Protein AF-A0A1G2VG86-F1 (afdb_monomer_lite)

Structure (mmCIF, N/CA/C/O backbone):
data_AF-A0A1G2VG86-F1
#
_entry.id   AF-A0A1G2VG86-F1
#
loop_
_atom_site.group_PDB
_atom_site.id
_atom_site.type_symbol
_atom_site.label_atom_id
_atom_site.label_alt_id
_atom_site.label_comp_id
_atom_site.label_asym_id
_atom_site.label_entity_id
_atom_site.label_seq_id
_atom_site.pdbx_PDB_ins_code
_atom_site.Cartn_x
_atom_site.Cartn_y
_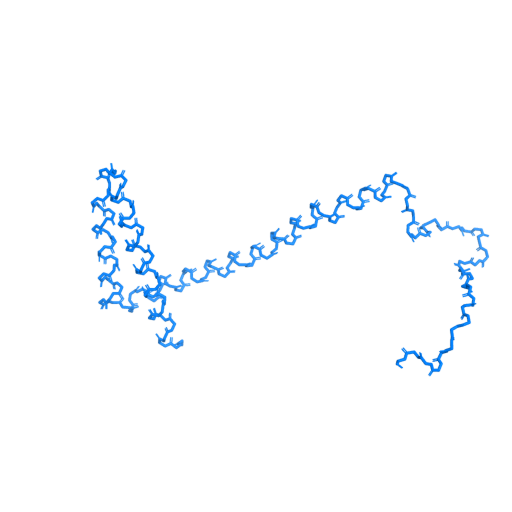atom_site.Cartn_z
_atom_site.occupancy
_atom_site.B_iso_or_equiv
_atom_site.auth_seq_id
_atom_site.auth_comp_id
_atom_site.auth_asym_id
_atom_site.auth_atom_id
_atom_site.pdbx_PDB_model_num
ATOM 1 N N . MET A 1 1 ? 12.071 -17.419 -15.162 1.00 56.28 1 MET A N 1
ATOM 2 C CA . MET A 1 1 ? 10.931 -16.504 -15.383 1.00 56.28 1 MET A CA 1
ATOM 3 C C . MET A 1 1 ? 10.315 -16.891 -16.718 1.00 56.28 1 MET A C 1
ATOM 5 O O . MET A 1 1 ? 11.100 -17.059 -17.652 1.00 56.28 1 MET A O 1
ATOM 9 N N . PRO A 1 2 ? 9.001 -17.140 -16.802 1.00 66.25 2 PRO A N 1
ATOM 10 C CA . PRO A 1 2 ? 8.352 -17.507 -18.059 1.00 66.25 2 PRO A CA 1
ATOM 11 C C . PRO A 1 2 ? 8.484 -16.354 -19.063 1.00 66.25 2 PRO A C 1
ATOM 13 O 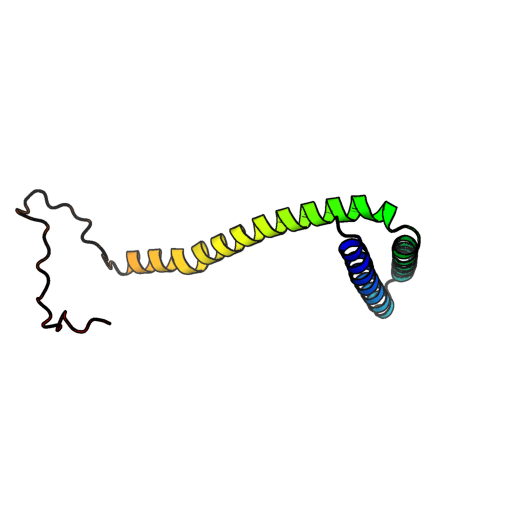O . PRO A 1 2 ? 8.403 -15.184 -18.690 1.00 66.25 2 PRO A O 1
ATOM 16 N N . LYS A 1 3 ? 8.758 -16.671 -20.333 1.00 61.81 3 LYS A N 1
ATOM 17 C CA . LYS A 1 3 ? 8.965 -15.660 -21.389 1.00 61.81 3 LYS A CA 1
ATOM 18 C C . LYS A 1 3 ? 7.692 -14.848 -21.676 1.00 61.81 3 LYS A C 1
ATOM 20 O O . LYS A 1 3 ? 7.791 -13.727 -22.168 1.00 61.81 3 LYS A O 1
ATOM 25 N N . ASP A 1 4 ? 6.540 -15.390 -21.300 1.00 68.75 4 ASP A N 1
ATOM 26 C CA . ASP A 1 4 ? 5.211 -14.865 -21.619 1.00 68.75 4 ASP A CA 1
ATOM 27 C C . ASP A 1 4 ? 4.845 -13.623 -20.787 1.00 68.75 4 ASP A C 1
ATOM 29 O O . ASP A 1 4 ? 4.161 -12.724 -21.267 1.00 68.75 4 ASP A O 1
ATOM 33 N N . GLU A 1 5 ? 5.367 -13.503 -19.562 1.00 68.56 5 GLU A N 1
ATOM 34 C CA . GLU A 1 5 ? 5.125 -12.325 -18.711 1.00 68.56 5 GLU A CA 1
ATOM 35 C C . GLU A 1 5 ? 5.781 -11.058 -19.280 1.00 68.56 5 GLU A C 1
ATOM 37 O O . GLU A 1 5 ? 5.236 -9.957 -19.190 1.00 68.56 5 GLU A O 1
ATOM 42 N N . VAL A 1 6 ? 6.960 -11.205 -19.893 1.00 65.44 6 VAL A N 1
ATOM 43 C CA . VAL A 1 6 ? 7.727 -10.072 -20.430 1.00 65.44 6 VAL A CA 1
ATOM 44 C C . VAL A 1 6 ? 7.065 -9.527 -21.694 1.00 65.44 6 VAL A C 1
ATOM 46 O O . VAL A 1 6 ? 6.997 -8.314 -21.876 1.00 65.44 6 VAL A O 1
ATOM 49 N N . THR A 1 7 ? 6.532 -10.400 -22.551 1.00 66.75 7 THR A N 1
ATOM 50 C CA . THR A 1 7 ? 5.836 -9.985 -23.777 1.00 66.75 7 THR A CA 1
ATOM 51 C C . THR A 1 7 ? 4.498 -9.318 -23.466 1.00 66.75 7 THR A C 1
ATOM 53 O O . THR A 1 7 ? 4.191 -8.277 -24.047 1.00 66.75 7 THR A O 1
ATOM 56 N N . GLN A 1 8 ? 3.734 -9.838 -22.499 1.00 69.19 8 GLN A N 1
ATOM 57 C CA . GLN A 1 8 ? 2.494 -9.207 -22.030 1.00 69.19 8 GLN A CA 1
ATOM 58 C C . GLN A 1 8 ? 2.738 -7.817 -21.425 1.00 69.19 8 GLN A C 1
ATOM 60 O O . GLN A 1 8 ? 1.993 -6.876 -21.718 1.00 69.19 8 GLN A O 1
ATOM 65 N N . PHE A 1 9 ? 3.804 -7.653 -20.635 1.00 68.50 9 PHE A N 1
ATOM 66 C CA . PHE A 1 9 ? 4.197 -6.346 -20.109 1.00 68.50 9 PHE A CA 1
ATOM 67 C C . PHE A 1 9 ? 4.537 -5.362 -21.236 1.00 68.50 9 PHE A C 1
ATOM 69 O O . PHE A 1 9 ? 3.998 -4.255 -21.259 1.00 68.50 9 PHE A O 1
ATOM 76 N N . SER A 1 10 ? 5.356 -5.778 -22.210 1.00 65.44 10 SER A N 1
ATOM 77 C CA . SER A 1 10 ? 5.722 -4.940 -23.358 1.00 65.44 10 SER A CA 1
ATOM 78 C C . SER A 1 10 ? 4.505 -4.498 -24.175 1.00 65.44 10 SER A C 1
ATOM 80 O O . SER A 1 10 ? 4.411 -3.326 -24.536 1.00 65.44 10 SER A O 1
ATOM 82 N N . HIS A 1 11 ? 3.537 -5.388 -24.420 1.00 68.88 11 HIS A N 1
ATOM 83 C CA . HIS A 1 11 ? 2.299 -5.027 -25.117 1.00 68.88 11 HIS A CA 1
ATOM 84 C C . HIS A 1 11 ? 1.452 -4.030 -24.322 1.00 68.88 11 HIS A C 1
ATOM 86 O O . HIS A 1 11 ? 1.006 -3.027 -24.878 1.00 68.88 11 HIS A O 1
ATOM 92 N N . THR A 1 12 ? 1.259 -4.265 -23.022 1.00 74.06 12 THR A N 1
ATOM 93 C CA . THR A 1 12 ? 0.410 -3.407 -22.180 1.00 74.06 12 THR A CA 1
ATOM 94 C C . THR A 1 12 ? 0.999 -2.001 -22.044 1.00 74.06 12 THR A C 1
ATOM 96 O O . THR A 1 12 ? 0.295 -1.007 -22.215 1.00 74.06 12 THR A O 1
ATOM 99 N N . VAL A 1 13 ? 2.310 -1.905 -21.797 1.00 67.62 13 VAL A N 1
ATOM 100 C CA . VAL A 1 13 ? 3.022 -0.622 -21.683 1.00 67.62 13 VAL A CA 1
ATOM 101 C C . VAL A 1 13 ? 3.096 0.093 -23.032 1.00 67.62 13 VAL A C 1
ATOM 103 O O . VAL A 1 13 ? 2.872 1.302 -23.089 1.00 67.62 13 VAL A O 1
ATOM 106 N N . GLY A 1 14 ? 3.348 -0.640 -24.121 1.00 64.44 14 GLY A N 1
ATOM 107 C CA . GLY A 1 14 ? 3.387 -0.088 -25.475 1.00 64.44 14 GLY A CA 1
ATOM 108 C C . GLY A 1 14 ? 2.048 0.512 -25.907 1.00 64.44 14 GLY A C 1
ATOM 109 O O . GLY A 1 14 ? 2.015 1.633 -26.412 1.00 64.44 14 GLY A O 1
ATOM 110 N N . ILE A 1 15 ? 0.938 -0.186 -25.648 1.00 72.94 15 ILE A N 1
ATOM 111 C CA . ILE A 1 15 ? -0.417 0.307 -25.944 1.00 72.94 15 ILE A CA 1
ATOM 112 C C . ILE A 1 15 ? -0.749 1.537 -25.088 1.00 72.94 15 ILE A C 1
ATOM 114 O O . ILE A 1 15 ? -1.253 2.528 -25.617 1.00 72.94 15 ILE A O 1
ATOM 118 N N . ALA A 1 16 ? -0.433 1.512 -23.789 1.00 66.25 16 ALA A N 1
ATOM 119 C CA . ALA A 1 16 ? -0.700 2.631 -22.884 1.00 66.25 16 ALA A CA 1
ATOM 120 C C . ALA A 1 16 ? 0.056 3.911 -23.288 1.00 66.25 16 ALA A C 1
ATOM 122 O O . ALA A 1 16 ? -0.536 4.990 -23.334 1.00 66.25 16 ALA A O 1
ATOM 123 N N . PHE A 1 17 ? 1.344 3.800 -23.630 1.00 63.03 17 PHE A N 1
ATOM 124 C CA . PHE A 1 17 ? 2.139 4.935 -24.113 1.00 63.03 17 PHE A CA 1
ATOM 125 C C . PHE A 1 17 ? 1.677 5.435 -25.484 1.00 63.03 17 PHE A C 1
ATOM 127 O O . PHE A 1 17 ? 1.659 6.644 -25.707 1.00 63.03 17 PHE A O 1
ATOM 134 N N . CYS A 1 18 ? 1.269 4.533 -26.384 1.00 63.75 18 CYS A N 1
ATOM 135 C CA . CYS A 1 18 ? 0.726 4.905 -27.688 1.00 63.75 18 CYS A CA 1
ATOM 136 C C . CYS A 1 18 ? -0.557 5.735 -27.525 1.00 63.75 18 CYS A C 1
ATOM 138 O O . CYS A 1 18 ? -0.626 6.848 -28.044 1.00 63.75 18 CYS A O 1
ATOM 140 N N . LEU A 1 19 ? -1.503 5.260 -26.702 1.00 66.94 19 LEU A N 1
ATOM 141 C CA . LEU A 1 19 ? -2.745 5.971 -26.380 1.00 66.94 19 LEU A CA 1
ATOM 142 C C . LEU A 1 19 ? -2.484 7.345 -25.755 1.00 66.94 19 LEU A C 1
ATOM 144 O O . LEU A 1 19 ? -3.044 8.339 -26.222 1.00 66.94 19 LEU A O 1
ATOM 148 N N . LEU A 1 20 ? -1.607 7.421 -24.746 1.00 59.16 20 LEU A N 1
ATOM 149 C CA . LEU A 1 20 ? -1.222 8.684 -24.105 1.00 59.16 20 LEU A CA 1
ATOM 150 C C . LEU A 1 20 ? -0.559 9.655 -25.090 1.00 59.16 20 LEU A C 1
ATOM 152 O O . LEU A 1 20 ? -0.854 10.848 -25.048 1.00 59.16 20 LEU A O 1
ATOM 156 N N . GLY A 1 21 ? 0.283 9.157 -25.998 1.00 56.81 21 GLY A N 1
ATOM 157 C CA . GLY A 1 21 ? 0.903 9.944 -27.063 1.00 56.81 21 GLY A CA 1
ATOM 158 C C . GLY A 1 21 ? -0.134 10.561 -28.001 1.00 56.81 21 GLY A C 1
ATOM 159 O O . GLY A 1 21 ? -0.140 11.777 -28.184 1.00 56.81 21 GLY A O 1
ATOM 160 N N . THR A 1 22 ? -1.069 9.760 -28.524 1.00 61.12 22 THR A N 1
ATOM 161 C CA . THR A 1 22 ? -2.178 10.262 -29.359 1.00 61.12 22 THR A CA 1
ATOM 162 C C . THR A 1 22 ? -3.064 11.270 -28.631 1.00 61.12 22 THR A C 1
ATOM 164 O O . THR A 1 22 ? -3.429 12.291 -29.206 1.00 61.12 22 THR A O 1
ATOM 167 N N . LEU A 1 23 ? -3.377 11.031 -27.355 1.00 62.16 23 LEU A N 1
ATOM 168 C CA . LEU A 1 23 ? -4.255 11.899 -26.568 1.00 62.16 23 LEU A CA 1
ATOM 169 C C . LEU A 1 23 ? -3.595 13.253 -26.254 1.00 62.16 23 LEU A C 1
ATOM 171 O O . LEU A 1 23 ? -4.272 14.279 -26.207 1.00 62.16 23 LEU A O 1
ATOM 175 N N . LEU A 1 24 ? -2.270 13.281 -26.086 1.00 53.75 24 LEU A N 1
ATOM 176 C CA . LEU A 1 24 ? -1.520 14.509 -25.822 1.00 53.75 24 LEU A CA 1
ATOM 177 C C . LEU A 1 24 ? -1.259 15.342 -27.088 1.00 53.75 24 LEU A C 1
ATOM 179 O O . LEU A 1 24 ? -1.229 16.570 -26.997 1.00 53.75 24 LEU A O 1
ATOM 183 N N . LEU A 1 25 ? -1.133 14.705 -28.260 1.00 55.50 25 LEU A N 1
ATOM 184 C CA . LEU A 1 25 ? -1.138 15.395 -29.561 1.00 55.50 25 LEU A CA 1
ATOM 185 C C . LEU A 1 25 ? -2.463 16.090 -29.829 1.00 55.50 25 LEU A C 1
ATOM 187 O O . LEU A 1 25 ? -2.479 17.211 -30.326 1.00 55.50 25 LEU A O 1
ATOM 191 N N . TRP A 1 26 ? -3.567 15.444 -29.447 1.00 56.53 26 TRP A N 1
ATOM 192 C CA . TRP A 1 26 ? -4.907 16.006 -29.597 1.00 56.53 26 TRP A CA 1
ATOM 193 C C . TRP A 1 26 ? -5.124 17.265 -28.745 1.00 56.53 26 TRP A C 1
ATOM 195 O O . TRP A 1 26 ? -6.075 18.006 -28.961 1.00 56.53 26 TRP A O 1
ATOM 205 N N . ARG A 1 27 ? -4.221 17.533 -27.792 1.00 58.78 27 ARG A N 1
ATOM 206 C CA . ARG A 1 27 ? -4.258 18.686 -26.885 1.00 58.78 27 ARG A CA 1
ATOM 207 C C . ARG A 1 27 ? -3.294 19.823 -27.278 1.00 58.78 27 ARG A C 1
ATOM 209 O O . ARG A 1 27 ? -3.103 20.727 -26.472 1.00 58.78 27 ARG A O 1
ATOM 216 N N . GLU A 1 28 ? -2.672 19.772 -28.463 1.00 54.25 28 GLU A N 1
ATOM 217 C CA . GLU A 1 28 ? -1.801 20.820 -29.043 1.00 54.25 28 GLU A CA 1
ATOM 218 C C . GLU A 1 28 ? -0.824 21.497 -28.054 1.00 54.25 28 GLU A C 1
ATOM 220 O O . GLU A 1 28 ? -0.733 22.719 -27.943 1.00 54.25 28 GLU A O 1
ATOM 225 N N . ARG A 1 29 ? -0.035 20.712 -27.312 1.00 56.50 29 ARG A N 1
ATOM 226 C CA . ARG A 1 29 ? 1.169 21.248 -26.651 1.00 56.50 29 ARG A CA 1
ATOM 227 C C . ARG A 1 29 ? 2.373 21.040 -27.560 1.00 56.50 29 ARG A C 1
ATOM 229 O O . ARG A 1 29 ? 2.592 19.920 -28.004 1.00 56.50 29 ARG A O 1
ATOM 236 N N . SER A 1 30 ? 3.198 22.070 -27.786 1.00 54.81 30 SER A N 1
ATOM 237 C CA . SER A 1 30 ? 4.377 21.987 -28.681 1.00 54.81 30 SER A CA 1
ATOM 238 C C . SER A 1 30 ? 5.435 20.949 -28.252 1.00 54.81 30 SER A C 1
ATOM 240 O O . SER A 1 30 ? 6.276 20.545 -29.048 1.00 54.81 30 SER A O 1
ATOM 242 N N . LEU A 1 31 ? 5.340 20.429 -27.022 1.00 55.25 31 LEU A N 1
ATOM 243 C CA . LEU A 1 31 ? 6.096 19.272 -26.517 1.00 55.25 31 LEU A CA 1
ATOM 244 C C . LEU A 1 31 ? 5.583 17.909 -27.037 1.00 55.25 31 LEU A C 1
ATOM 246 O O . LEU A 1 31 ? 6.212 16.880 -26.792 1.00 55.25 31 LEU A O 1
ATOM 250 N N . GLY A 1 32 ? 4.453 17.882 -27.747 1.00 56.94 32 GLY A N 1
ATOM 251 C CA . GLY A 1 32 ? 3.786 16.671 -28.226 1.00 56.94 32 GLY A CA 1
ATOM 252 C C . GLY A 1 32 ? 4.600 15.888 -29.252 1.00 56.94 32 GLY A C 1
ATOM 253 O O . GLY A 1 32 ? 4.574 14.664 -29.220 1.00 56.94 32 GLY A O 1
ATOM 254 N N . TRP A 1 33 ? 5.391 16.560 -30.096 1.00 59.12 33 TRP A N 1
ATOM 255 C CA . TRP A 1 33 ? 6.234 15.892 -31.096 1.00 59.12 33 TRP A CA 1
ATOM 256 C C . TRP A 1 33 ? 7.422 15.149 -30.464 1.00 59.12 33 TRP A C 1
ATOM 258 O O . TRP A 1 33 ? 7.710 14.015 -30.834 1.00 59.12 33 TRP A O 1
ATOM 268 N N . LEU A 1 34 ? 8.071 15.750 -29.457 1.00 60.03 34 LEU A N 1
ATOM 269 C CA . LEU A 1 34 ? 9.150 15.117 -28.683 1.00 60.03 34 LEU A CA 1
ATOM 270 C C . LEU A 1 34 ? 8.645 13.896 -27.906 1.00 60.03 34 LEU A C 1
ATOM 272 O O . LEU A 1 34 ? 9.316 12.869 -27.874 1.00 60.03 34 LEU A O 1
ATOM 276 N N . LEU A 1 35 ? 7.449 13.988 -27.319 1.00 55.81 35 LEU A N 1
ATOM 277 C CA . LEU A 1 35 ? 6.803 12.880 -26.610 1.00 55.81 35 LEU A CA 1
ATOM 278 C C . LEU A 1 35 ? 6.305 11.779 -27.553 1.00 55.81 35 LEU A C 1
ATOM 280 O O . LEU A 1 35 ? 6.398 10.606 -27.202 1.00 55.81 35 LEU A O 1
ATOM 284 N N . LEU A 1 36 ? 5.840 12.126 -28.756 1.00 60.16 36 LEU A N 1
ATOM 285 C CA . LEU A 1 36 ? 5.514 11.159 -29.805 1.00 60.16 36 LEU A CA 1
ATOM 286 C C . LEU A 1 36 ? 6.747 10.387 -30.258 1.00 60.16 36 LEU A C 1
ATOM 288 O O . LEU A 1 36 ? 6.716 9.16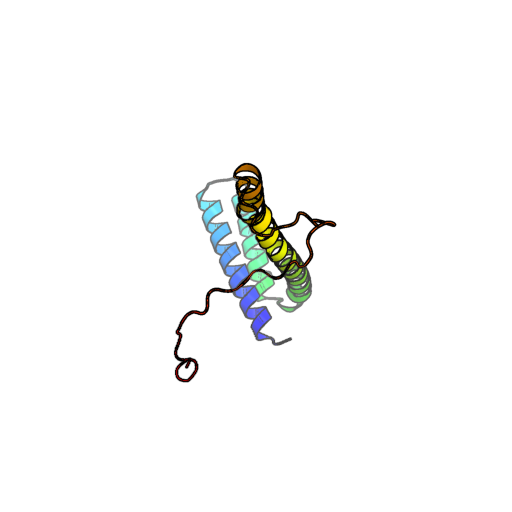5 -30.335 1.00 60.16 36 LEU A O 1
ATOM 292 N N . LEU A 1 37 ? 7.829 11.106 -30.558 1.00 62.72 37 LEU A N 1
ATOM 293 C CA . LEU A 1 37 ? 9.071 10.518 -31.039 1.00 62.72 37 LEU A CA 1
ATOM 294 C C . LEU A 1 37 ? 9.707 9.666 -29.935 1.00 62.72 37 LEU A C 1
ATOM 296 O O . LEU A 1 37 ? 10.122 8.544 -30.204 1.00 62.72 37 LEU A O 1
ATOM 300 N N . ALA A 1 38 ? 9.659 10.122 -28.679 1.00 57.66 38 ALA A N 1
ATOM 301 C CA . ALA A 1 38 ? 10.011 9.311 -27.518 1.00 57.66 38 ALA A CA 1
ATOM 302 C C . ALA A 1 38 ? 9.116 8.067 -27.391 1.00 57.66 38 ALA A C 1
ATOM 304 O O . ALA A 1 38 ? 9.642 6.986 -27.169 1.00 57.66 38 ALA A O 1
ATOM 305 N N . GLY A 1 39 ? 7.798 8.182 -27.583 1.00 58.53 39 GLY A N 1
ATOM 306 C CA . GLY A 1 39 ? 6.850 7.065 -27.519 1.00 58.53 39 GLY A CA 1
ATOM 307 C C . GLY A 1 39 ? 7.048 6.030 -28.629 1.00 58.53 39 GLY A C 1
ATOM 308 O O . GLY A 1 39 ? 7.025 4.835 -28.357 1.00 58.53 39 GLY A O 1
ATOM 309 N N . VAL A 1 40 ? 7.317 6.470 -29.859 1.00 61.47 40 VAL A N 1
ATOM 310 C CA . VAL A 1 40 ? 7.630 5.608 -31.009 1.00 61.47 40 VAL A CA 1
ATOM 311 C C . VAL A 1 40 ? 8.984 4.930 -30.814 1.00 61.47 40 VAL A C 1
ATOM 313 O O . VAL A 1 40 ? 9.086 3.725 -31.018 1.00 61.47 40 VAL A O 1
ATOM 316 N N . VAL A 1 41 ? 10.008 5.651 -30.347 1.00 60.78 41 VAL A N 1
ATOM 317 C CA . VAL A 1 41 ? 11.316 5.064 -30.006 1.00 60.78 41 VAL A CA 1
ATOM 318 C C . VAL A 1 41 ? 11.184 4.067 -28.850 1.00 60.78 41 VAL A C 1
ATOM 320 O O . VAL A 1 41 ? 11.785 2.997 -28.908 1.00 60.78 41 VAL A O 1
ATOM 323 N N . LEU A 1 42 ? 10.355 4.340 -27.837 1.00 55.44 42 LEU A N 1
ATOM 324 C CA . LEU A 1 42 ? 10.073 3.398 -26.746 1.00 55.44 42 LEU A CA 1
ATOM 325 C C . LEU A 1 42 ? 9.323 2.154 -27.245 1.00 55.44 42 LEU A C 1
ATOM 327 O O . LEU A 1 42 ? 9.619 1.038 -26.827 1.00 55.44 42 LEU A O 1
ATOM 331 N N . PHE A 1 43 ? 8.378 2.330 -28.170 1.00 58.59 43 PHE A N 1
ATOM 332 C CA . PHE A 1 43 ? 7.613 1.239 -28.771 1.00 58.59 43 PHE A CA 1
ATOM 333 C C . PHE A 1 43 ? 8.498 0.359 -29.666 1.00 58.59 43 PHE A C 1
ATOM 335 O O . PHE A 1 43 ? 8.480 -0.864 -29.543 1.00 58.59 43 PHE A O 1
ATOM 342 N N . LEU A 1 44 ? 9.341 0.968 -30.509 1.00 56.28 44 LEU A N 1
ATOM 343 C CA . LEU A 1 44 ? 10.322 0.259 -31.335 1.00 56.28 44 LEU A CA 1
ATOM 344 C C . LEU A 1 44 ? 11.401 -0.427 -30.491 1.00 56.28 44 LEU A C 1
ATOM 346 O O . LEU A 1 44 ? 11.755 -1.564 -30.782 1.00 56.28 44 LEU A O 1
ATOM 350 N N . THR A 1 45 ? 11.906 0.197 -29.426 1.00 54.78 45 THR A N 1
ATOM 351 C CA . THR A 1 45 ? 12.874 -0.454 -28.520 1.00 54.78 45 THR A CA 1
ATOM 352 C C . THR A 1 45 ? 12.240 -1.597 -27.723 1.00 54.78 45 THR A C 1
ATOM 354 O O . THR A 1 45 ? 12.887 -2.625 -27.525 1.00 54.78 45 THR A O 1
ATOM 357 N N . GLY A 1 46 ? 10.957 -1.486 -27.360 1.00 53.47 46 GLY A N 1
ATOM 358 C CA . GLY A 1 46 ? 10.170 -2.584 -26.793 1.00 53.47 46 GLY A CA 1
ATOM 359 C C . GLY A 1 46 ? 9.949 -3.755 -27.760 1.00 53.47 46 GLY A C 1
ATOM 360 O O . GLY A 1 46 ? 9.850 -4.897 -27.312 1.00 53.47 46 GLY A O 1
ATOM 361 N N . LEU A 1 47 ? 9.925 -3.486 -29.071 1.00 54.84 47 LEU A N 1
ATOM 362 C CA . LEU A 1 47 ? 9.743 -4.489 -30.124 1.00 54.84 47 LEU A CA 1
ATOM 363 C C . LEU A 1 47 ? 11.066 -5.144 -30.565 1.00 54.84 47 LEU A C 1
ATOM 365 O O . LEU A 1 47 ? 11.102 -6.350 -30.793 1.00 54.84 47 LEU A O 1
ATOM 369 N N . LEU A 1 48 ? 12.158 -4.373 -30.665 1.00 55.72 48 LEU A N 1
ATOM 370 C CA . LEU A 1 48 ? 13.457 -4.855 -31.156 1.00 55.72 48 LEU A CA 1
ATOM 371 C C . LEU A 1 48 ? 14.357 -5.452 -30.059 1.00 55.72 48 LEU A C 1
ATOM 373 O O . LEU A 1 48 ? 15.206 -6.284 -30.372 1.00 55.72 48 LEU A O 1
ATOM 377 N N . ALA A 1 49 ? 14.208 -5.056 -28.789 1.00 52.91 49 ALA A N 1
ATOM 378 C CA . ALA A 1 49 ? 15.111 -5.487 -27.716 1.00 52.91 49 ALA A CA 1
ATOM 379 C C . ALA A 1 49 ? 14.394 -5.754 -26.372 1.00 52.91 49 ALA A C 1
ATOM 381 O O . ALA A 1 49 ? 14.653 -5.069 -25.377 1.00 52.91 49 ALA A O 1
ATOM 382 N N . PRO A 1 50 ? 13.567 -6.815 -26.266 1.00 54.97 50 PRO A N 1
ATOM 383 C CA . PRO A 1 50 ? 12.945 -7.216 -24.996 1.00 54.97 50 PRO A CA 1
ATOM 384 C C . PRO A 1 50 ? 13.974 -7.558 -23.899 1.00 54.97 50 PRO A C 1
ATOM 386 O O . PRO A 1 50 ? 13.684 -7.439 -22.709 1.00 54.97 50 PRO A O 1
ATOM 389 N N . ALA A 1 51 ? 15.206 -7.923 -24.277 1.00 56.34 51 ALA A N 1
ATOM 390 C CA . ALA A 1 51 ? 16.300 -8.202 -23.345 1.00 56.34 51 ALA A CA 1
ATOM 391 C C . ALA A 1 51 ? 16.798 -6.949 -22.591 1.00 56.34 51 ALA A C 1
ATOM 393 O O . ALA A 1 51 ? 17.186 -7.051 -21.428 1.00 56.34 51 ALA A O 1
ATOM 394 N N . ALA A 1 52 ? 16.743 -5.763 -23.210 1.00 58.25 52 ALA A N 1
ATOM 395 C CA . ALA A 1 52 ? 17.147 -4.505 -22.575 1.00 58.25 52 ALA A CA 1
ATOM 396 C C . ALA A 1 52 ? 16.067 -3.948 -21.628 1.00 58.25 52 ALA A C 1
ATOM 398 O O . ALA A 1 52 ? 16.387 -3.2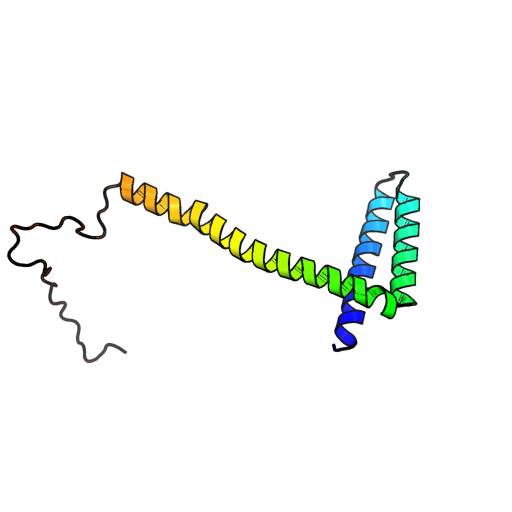77 -20.647 1.00 58.25 52 ALA A O 1
ATOM 399 N N . LEU A 1 53 ? 14.792 -4.278 -21.867 1.00 57.16 53 LEU A N 1
ATOM 400 C CA . LEU A 1 53 ? 13.677 -3.928 -20.976 1.00 57.16 53 LEU A CA 1
ATOM 401 C C . LEU A 1 53 ? 13.587 -4.837 -19.743 1.00 57.16 53 LEU A C 1
ATOM 403 O O . LEU A 1 53 ? 12.951 -4.480 -18.755 1.00 57.16 53 LEU A O 1
ATOM 407 N N . GLN A 1 54 ? 14.247 -5.994 -19.754 1.00 60.38 54 GLN A N 1
ATOM 408 C CA . GLN A 1 54 ? 14.228 -6.948 -18.648 1.00 60.38 54 GLN A CA 1
ATOM 409 C C . GLN A 1 54 ? 14.743 -6.393 -17.296 1.00 60.38 54 GLN A C 1
ATOM 411 O O . GLN A 1 54 ? 14.134 -6.709 -16.268 1.00 60.38 54 GLN A O 1
ATOM 416 N N . PRO A 1 55 ? 15.839 -5.606 -17.212 1.00 67.50 55 PRO A N 1
ATOM 417 C CA . PRO A 1 55 ? 16.228 -4.940 -15.964 1.00 67.50 55 PRO A CA 1
ATOM 418 C C . PRO A 1 55 ? 15.243 -3.840 -15.541 1.00 67.50 55 PRO A C 1
ATOM 420 O O . PRO A 1 55 ? 14.948 -3.723 -14.353 1.00 67.50 55 PRO A O 1
ATOM 423 N N . VAL A 1 56 ? 14.680 -3.088 -16.493 1.00 71.44 56 VAL A N 1
ATOM 424 C CA . VAL A 1 56 ? 13.694 -2.025 -16.222 1.00 71.44 56 VAL A CA 1
ATOM 425 C C . VAL A 1 56 ? 12.400 -2.612 -15.661 1.00 71.44 56 VAL A C 1
ATOM 427 O O . VAL A 1 56 ? 11.913 -2.141 -14.638 1.00 71.44 56 VAL A O 1
ATOM 430 N N . TYR A 1 57 ? 11.889 -3.691 -16.259 1.00 69.44 57 TYR A N 1
ATOM 431 C CA . TYR A 1 57 ? 10.735 -4.434 -15.750 1.00 69.44 57 TYR A CA 1
ATOM 432 C C . TYR A 1 57 ? 10.979 -4.949 -14.332 1.00 69.44 57 TYR A C 1
ATOM 434 O O . TYR A 1 57 ? 10.121 -4.811 -13.466 1.00 69.44 57 TYR A O 1
ATOM 442 N N . ARG A 1 58 ? 12.167 -5.500 -14.058 1.00 73.31 58 ARG A N 1
ATOM 443 C CA . ARG A 1 58 ? 12.517 -5.979 -12.714 1.00 73.31 58 ARG A CA 1
ATOM 444 C C . ARG A 1 58 ? 12.550 -4.850 -11.686 1.00 73.31 58 ARG A C 1
ATOM 446 O O . ARG A 1 58 ? 12.005 -5.027 -10.598 1.00 73.31 58 ARG A O 1
ATOM 453 N N . ALA A 1 59 ? 13.136 -3.703 -12.026 1.00 78.81 59 ALA A N 1
ATOM 454 C CA . ALA A 1 59 ? 13.132 -2.527 -11.158 1.00 78.81 59 ALA A CA 1
ATOM 455 C C . ALA A 1 59 ? 11.702 -2.015 -10.921 1.00 78.81 59 ALA A C 1
ATOM 457 O O . ALA A 1 59 ? 11.294 -1.820 -9.776 1.00 78.81 59 ALA A O 1
ATOM 458 N N . TRP A 1 60 ? 10.913 -1.888 -11.990 1.00 77.44 60 TRP A N 1
ATOM 459 C CA . TRP A 1 60 ? 9.523 -1.442 -11.933 1.00 77.44 60 TRP A CA 1
ATOM 460 C C . TRP A 1 60 ? 8.646 -2.374 -11.098 1.00 77.44 60 TRP A C 1
ATOM 462 O O . TRP A 1 60 ? 7.896 -1.919 -10.240 1.00 77.44 60 TRP A O 1
ATOM 472 N N . MET A 1 61 ? 8.787 -3.688 -11.272 1.00 82.19 61 MET A N 1
ATOM 473 C CA . MET A 1 61 ? 8.061 -4.671 -10.472 1.00 82.19 61 MET A CA 1
ATOM 474 C C . MET A 1 61 ? 8.495 -4.677 -9.007 1.00 82.19 61 MET A C 1
ATOM 476 O O . MET A 1 61 ? 7.662 -4.913 -8.134 1.00 82.19 61 MET A O 1
ATOM 480 N N . GLY A 1 62 ? 9.766 -4.390 -8.714 1.00 84.94 62 GLY A N 1
ATOM 481 C CA . GLY A 1 62 ? 10.231 -4.162 -7.346 1.00 84.94 62 GLY A CA 1
ATOM 482 C C . GLY A 1 62 ? 9.511 -2.981 -6.693 1.00 84.94 62 GLY A C 1
ATOM 483 O O . GLY A 1 62 ? 8.981 -3.116 -5.590 1.00 84.94 62 GLY A O 1
ATOM 484 N N . VAL A 1 63 ? 9.410 -1.857 -7.410 1.00 85.12 63 VAL A N 1
ATOM 485 C CA . VAL A 1 63 ? 8.653 -0.678 -6.961 1.00 85.12 63 VAL A CA 1
ATOM 486 C C . VAL A 1 63 ? 7.171 -1.006 -6.801 1.00 85.12 63 VAL A C 1
ATOM 488 O O . VAL A 1 63 ? 6.602 -0.696 -5.762 1.00 85.12 63 VAL A O 1
ATOM 491 N N . ALA A 1 64 ? 6.550 -1.683 -7.769 1.00 86.62 64 ALA A N 1
ATOM 492 C CA . ALA A 1 64 ? 5.139 -2.058 -7.706 1.00 86.62 64 ALA A CA 1
ATOM 493 C C . ALA A 1 64 ? 4.825 -2.947 -6.491 1.00 86.62 64 ALA A C 1
ATOM 495 O O . ALA A 1 64 ? 3.804 -2.749 -5.836 1.00 86.62 64 ALA A O 1
ATOM 496 N N . ARG A 1 65 ? 5.718 -3.883 -6.140 1.00 87.06 65 ARG A N 1
ATOM 497 C CA . ARG A 1 65 ? 5.580 -4.714 -4.931 1.00 87.06 65 ARG A CA 1
ATOM 498 C C . ARG A 1 65 ? 5.669 -3.890 -3.651 1.00 87.06 65 ARG A C 1
ATOM 500 O O . ARG A 1 65 ? 4.822 -4.047 -2.778 1.00 87.06 65 ARG A O 1
ATOM 507 N N . LEU A 1 66 ? 6.656 -2.997 -3.551 1.00 90.75 66 LEU A N 1
ATOM 508 C CA . LEU A 1 66 ? 6.788 -2.087 -2.408 1.00 90.75 66 LEU A CA 1
ATOM 509 C C . LEU A 1 66 ? 5.555 -1.192 -2.271 1.00 90.75 66 LEU A C 1
ATOM 511 O O . LEU A 1 66 ? 5.023 -1.026 -1.177 1.00 90.75 66 LEU A O 1
ATOM 515 N N . LEU A 1 67 ? 5.071 -0.657 -3.391 1.00 90.00 67 LEU A N 1
ATOM 516 C CA . LEU A 1 67 ? 3.873 0.166 -3.426 1.00 90.00 67 LEU A CA 1
ATOM 517 C C . LEU A 1 67 ? 2.647 -0.634 -2.976 1.00 90.00 67 LEU A C 1
ATOM 519 O O . LEU A 1 67 ? 1.866 -0.130 -2.179 1.00 90.00 67 LEU A O 1
ATOM 523 N N . GLY A 1 68 ? 2.505 -1.884 -3.423 1.00 89.19 68 GLY A N 1
ATOM 524 C CA . GLY A 1 68 ? 1.428 -2.781 -3.000 1.00 89.19 68 GLY A CA 1
ATOM 525 C C . GLY A 1 68 ? 1.423 -3.038 -1.490 1.00 89.19 68 GLY A C 1
ATOM 526 O O . GLY A 1 68 ? 0.382 -2.906 -0.848 1.00 89.19 68 GLY A O 1
ATOM 527 N N . GLU A 1 69 ? 2.590 -3.318 -0.905 1.00 90.44 69 GLU A N 1
ATOM 528 C CA . GLU A 1 69 ? 2.756 -3.479 0.548 1.00 90.44 69 GLU A CA 1
ATOM 529 C C . GLU A 1 69 ? 2.373 -2.211 1.321 1.00 90.44 69 GLU A C 1
ATOM 531 O O . GLU A 1 69 ? 1.669 -2.274 2.333 1.00 90.44 69 GLU A O 1
ATOM 536 N N . ILE A 1 70 ? 2.805 -1.045 0.834 1.00 94.31 70 ILE A N 1
ATOM 537 C CA . ILE A 1 70 ? 2.469 0.243 1.445 1.00 94.31 70 ILE A CA 1
ATOM 538 C C . ILE A 1 70 ? 0.968 0.506 1.328 1.00 94.31 70 ILE A C 1
ATOM 540 O O . ILE A 1 70 ? 0.350 0.881 2.319 1.00 94.31 70 ILE A O 1
ATOM 544 N N . MET A 1 71 ? 0.367 0.282 0.157 1.00 92.56 71 MET A N 1
ATOM 545 C CA . MET A 1 71 ? -1.061 0.509 -0.072 1.00 92.56 71 MET A CA 1
ATOM 546 C C . MET A 1 71 ? -1.926 -0.367 0.828 1.00 92.56 71 MET A C 1
ATOM 548 O O . MET A 1 71 ? -2.871 0.139 1.422 1.00 92.56 71 MET A O 1
ATOM 552 N N . SER A 1 72 ? -1.583 -1.646 0.996 1.00 92.94 72 SER A N 1
ATOM 553 C CA . SER A 1 72 ? -2.305 -2.543 1.907 1.00 92.94 72 SER A CA 1
ATOM 554 C C . SER A 1 72 ? -2.328 -1.998 3.343 1.00 92.94 72 SER A C 1
ATOM 556 O O . SER A 1 72 ? -3.388 -1.868 3.961 1.00 92.94 72 SER A O 1
ATOM 558 N N . ARG A 1 73 ? -1.167 -1.565 3.853 1.00 94.31 73 ARG A N 1
ATOM 559 C CA . ARG A 1 73 ? -1.046 -0.955 5.191 1.00 94.31 73 ARG A CA 1
ATOM 560 C C . ARG A 1 73 ? -1.764 0.387 5.279 1.00 94.31 73 ARG A C 1
ATOM 562 O O . ARG A 1 73 ? -2.377 0.683 6.300 1.00 94.31 73 ARG A O 1
ATOM 569 N N . LEU A 1 74 ? -1.699 1.189 4.221 1.00 96.19 74 LEU A N 1
ATOM 570 C CA . LEU A 1 74 ? -2.325 2.504 4.146 1.00 96.19 74 LEU A CA 1
ATOM 571 C C . LEU A 1 74 ? -3.851 2.392 4.172 1.00 96.19 74 LEU A C 1
ATOM 573 O O . LEU A 1 74 ? -4.494 3.103 4.936 1.00 96.19 74 LEU A O 1
ATOM 577 N N . ILE A 1 75 ? -4.427 1.466 3.402 1.00 95.62 75 ILE A N 1
ATOM 578 C CA . ILE A 1 75 ? -5.869 1.192 3.408 1.00 95.62 75 ILE A CA 1
ATOM 579 C C . ILE A 1 75 ? -6.308 0.765 4.809 1.00 95.62 75 ILE A C 1
ATOM 581 O O . ILE A 1 75 ? -7.269 1.320 5.339 1.00 95.62 75 ILE A O 1
ATOM 585 N N . LEU A 1 76 ? -5.582 -0.166 5.439 1.00 94.94 76 LEU A N 1
ATOM 586 C CA . LEU A 1 76 ? -5.889 -0.605 6.800 1.00 94.94 76 LEU A CA 1
ATOM 587 C C . LEU A 1 76 ? -5.800 0.549 7.808 1.00 94.94 76 LEU A C 1
ATOM 589 O O . LEU A 1 76 ? -6.684 0.694 8.651 1.00 94.94 76 LEU A O 1
ATOM 593 N N . ALA A 1 77 ? -4.770 1.392 7.705 1.00 95.81 77 ALA A N 1
ATOM 594 C CA . ALA A 1 77 ? -4.617 2.569 8.551 1.00 95.81 77 ALA A CA 1
ATOM 595 C C . ALA A 1 77 ? -5.791 3.539 8.367 1.00 95.81 77 ALA A C 1
ATOM 597 O O . ALA A 1 77 ? -6.391 3.961 9.351 1.00 95.81 77 ALA A O 1
ATOM 598 N N . ILE A 1 78 ? -6.173 3.844 7.125 1.00 96.56 78 ILE A N 1
ATOM 599 C CA . ILE A 1 78 ? -7.315 4.716 6.825 1.00 96.56 78 ILE A CA 1
ATOM 600 C C . ILE A 1 78 ? -8.595 4.138 7.425 1.00 96.56 78 ILE A C 1
ATOM 602 O O . ILE A 1 78 ? -9.298 4.844 8.139 1.00 96.56 78 ILE A O 1
ATOM 606 N N . VAL A 1 79 ? -8.885 2.855 7.201 1.00 96.31 79 VAL A N 1
ATOM 607 C CA . VAL A 1 79 ? -10.062 2.186 7.778 1.00 96.31 79 VAL A CA 1
ATOM 608 C C . VAL A 1 79 ? -10.048 2.277 9.304 1.00 96.31 79 VAL A C 1
ATOM 610 O O . VAL A 1 79 ? -11.063 2.608 9.918 1.00 96.31 79 VAL A O 1
ATOM 613 N N . TYR A 1 80 ? -8.900 2.039 9.933 1.00 95.38 80 TYR A N 1
ATOM 614 C CA . TYR A 1 80 ? -8.774 2.137 11.381 1.00 95.38 80 TYR A CA 1
ATOM 615 C C . TYR A 1 80 ? -9.032 3.563 11.885 1.00 95.38 80 TYR A C 1
ATOM 617 O O . TYR A 1 80 ? -9.828 3.750 12.800 1.00 95.38 80 TYR A O 1
ATOM 625 N N . TYR A 1 81 ? -8.422 4.578 11.276 1.00 95.31 81 TYR A N 1
ATOM 626 C CA . TYR A 1 81 ? -8.558 5.970 11.714 1.00 95.31 81 TYR A CA 1
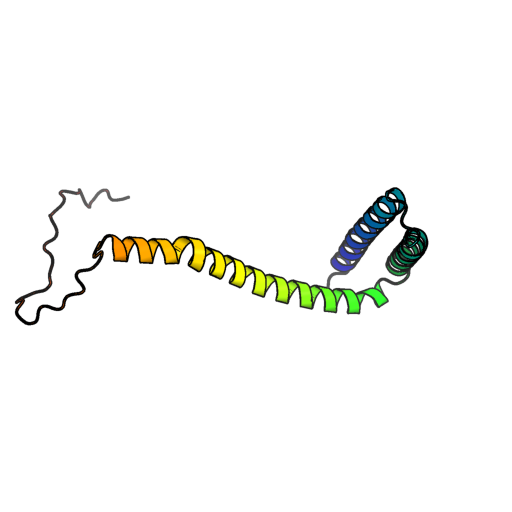ATOM 627 C C . TYR A 1 81 ? -9.915 6.596 11.367 1.00 95.31 81 TYR A C 1
ATOM 629 O O . TYR A 1 81 ? -10.406 7.427 12.124 1.00 95.31 81 TYR A O 1
ATOM 637 N N . VAL A 1 82 ? -10.537 6.204 10.254 1.00 96.12 82 VAL A N 1
ATOM 638 C CA . VAL A 1 82 ? -11.796 6.795 9.766 1.00 96.12 82 VAL A CA 1
ATOM 639 C C . VAL A 1 82 ? -13.026 6.054 10.280 1.00 96.12 82 VAL A C 1
ATOM 641 O O . VAL A 1 82 ? -14.072 6.669 10.445 1.00 96.12 82 VAL A O 1
ATOM 644 N N . ILE A 1 83 ? -12.930 4.749 10.541 1.00 94.56 83 ILE A N 1
ATOM 645 C CA . ILE A 1 83 ? -14.080 3.935 10.960 1.00 94.56 83 ILE A CA 1
ATOM 646 C C . ILE A 1 83 ? -13.903 3.482 12.408 1.00 94.56 83 ILE A C 1
ATOM 648 O O . ILE A 1 83 ? -14.706 3.830 13.270 1.00 94.56 83 ILE A O 1
ATOM 652 N N . VAL A 1 84 ? -12.839 2.736 12.708 1.00 94.12 84 VAL A N 1
ATOM 653 C CA . VAL A 1 84 ? -12.685 2.076 14.019 1.00 94.12 84 VAL A CA 1
ATOM 654 C C . VAL A 1 84 ? -12.457 3.087 15.149 1.00 94.12 84 VAL A C 1
ATOM 656 O O . VAL A 1 84 ? -13.116 3.027 16.189 1.00 94.12 84 VAL A O 1
ATOM 659 N N . MET A 1 85 ? -11.557 4.047 14.945 1.00 94.62 85 MET A N 1
ATOM 660 C CA . MET A 1 85 ? -11.216 5.078 15.922 1.00 94.62 85 MET A CA 1
ATOM 661 C C . MET A 1 85 ? -12.424 5.944 16.313 1.00 94.62 85 MET A C 1
ATOM 663 O O . MET A 1 85 ? -12.677 6.059 17.517 1.00 94.62 85 MET A O 1
ATOM 667 N N . PRO A 1 86 ? -13.204 6.533 15.383 1.00 91.75 86 PRO A N 1
ATOM 668 C CA . PRO A 1 86 ? -14.354 7.339 15.774 1.00 91.75 86 PRO A CA 1
ATOM 669 C C . PRO A 1 86 ? -15.444 6.511 16.443 1.00 91.75 86 PRO A C 1
ATOM 671 O O . PRO A 1 86 ? -16.070 7.023 17.364 1.00 91.75 86 PRO A O 1
ATOM 674 N N . ILE A 1 87 ? -15.629 5.235 16.082 1.00 90.62 87 ILE A N 1
ATOM 675 C CA . ILE A 1 87 ? -16.542 4.337 16.810 1.00 90.62 87 ILE A CA 1
ATOM 676 C C . ILE A 1 87 ? -16.106 4.199 18.275 1.00 90.62 87 ILE A C 1
ATOM 678 O O . ILE A 1 87 ? -16.934 4.323 19.178 1.00 90.62 87 ILE A O 1
ATOM 682 N N . GLY A 1 88 ? -14.811 3.998 18.531 1.00 86.94 88 GLY A N 1
ATOM 683 C CA . GLY A 1 88 ? -14.266 3.932 19.889 1.00 86.94 88 GLY A CA 1
ATOM 684 C C . GLY A 1 88 ? -14.431 5.242 20.667 1.00 86.94 88 GLY A C 1
ATOM 685 O O . GLY A 1 88 ? -14.812 5.227 21.840 1.00 86.94 88 GLY A O 1
ATOM 686 N N . ILE A 1 89 ? -14.205 6.384 20.011 1.00 87.88 89 ILE A N 1
ATOM 687 C CA . ILE A 1 89 ? -14.412 7.713 20.605 1.00 87.88 89 ILE A CA 1
ATOM 688 C C . ILE A 1 89 ? -15.893 7.936 20.926 1.00 87.88 89 ILE A C 1
ATOM 690 O O . ILE A 1 89 ? -16.214 8.327 22.048 1.00 87.88 89 ILE A O 1
ATOM 694 N N . LEU A 1 90 ? -16.802 7.633 19.994 1.00 88.94 90 LEU A N 1
ATOM 695 C CA . LEU A 1 90 ? -18.247 7.725 20.210 1.00 88.94 90 LEU A CA 1
ATOM 696 C C . LEU A 1 90 ? -18.695 6.824 21.359 1.00 88.94 90 LEU A C 1
ATOM 698 O O . LEU A 1 90 ? -19.456 7.270 22.210 1.00 88.94 90 LEU A O 1
ATOM 702 N N . ALA A 1 91 ? -18.202 5.586 21.433 1.00 85.19 91 ALA A N 1
ATOM 703 C CA . ALA A 1 91 ? -18.511 4.675 22.533 1.00 85.19 91 ALA A CA 1
ATOM 704 C C . ALA A 1 91 ? -18.044 5.224 23.892 1.00 85.19 91 ALA A C 1
ATOM 706 O O . ALA A 1 91 ? -18.768 5.113 24.887 1.00 85.19 91 ALA A O 1
ATOM 707 N N . LYS A 1 92 ? -16.865 5.862 23.928 1.00 80.94 92 LYS A N 1
ATOM 708 C CA . LYS A 1 92 ? -16.320 6.515 25.125 1.00 80.94 92 LYS A CA 1
ATOM 709 C C . LYS A 1 92 ? -17.167 7.719 25.549 1.00 80.94 92 LYS A C 1
ATOM 711 O O . LYS A 1 92 ? -17.483 7.835 26.732 1.00 80.94 92 LYS A O 1
ATOM 716 N N . ILE A 1 93 ? -17.575 8.572 24.604 1.00 83.56 93 ILE A N 1
ATOM 717 C CA . ILE A 1 93 ? -18.457 9.727 24.863 1.00 83.56 93 ILE A CA 1
ATOM 718 C C . ILE A 1 93 ? -19.842 9.258 25.321 1.00 83.56 93 ILE A C 1
ATOM 720 O O . ILE A 1 93 ? -20.375 9.767 26.304 1.00 83.56 93 ILE A O 1
ATOM 724 N N . ALA A 1 94 ? -20.392 8.226 24.681 1.00 83.38 94 ALA A N 1
ATOM 725 C CA . ALA A 1 94 ? -21.667 7.617 25.047 1.00 83.38 94 ALA A CA 1
ATOM 726 C C . ALA A 1 94 ? -21.632 6.886 26.406 1.00 83.38 94 ALA A C 1
ATOM 728 O O . ALA A 1 94 ? -22.648 6.329 26.817 1.00 83.38 94 ALA A O 1
ATOM 729 N N . ARG A 1 95 ? -20.475 6.847 27.096 1.00 69.31 95 ARG A N 1
ATOM 730 C CA . ARG A 1 95 ? -20.234 6.100 28.345 1.00 69.31 95 ARG A CA 1
ATOM 731 C C . ARG A 1 95 ? -20.745 4.653 28.294 1.00 69.31 95 ARG A C 1
ATOM 733 O O . ARG A 1 95 ? -21.049 4.066 29.334 1.00 69.31 95 ARG A O 1
ATOM 740 N N . LYS A 1 96 ? -20.802 4.041 27.104 1.00 62.19 96 LYS A N 1
ATOM 741 C CA . LYS A 1 96 ? -21.144 2.623 26.964 1.00 62.19 96 LYS A CA 1
ATOM 742 C C . LYS A 1 96 ? -19.950 1.795 27.429 1.00 62.19 96 LYS A C 1
ATOM 744 O O . LYS A 1 96 ? -19.001 1.562 26.688 1.00 62.19 96 LYS A O 1
ATOM 749 N N . LYS A 1 97 ? -19.996 1.361 28.689 1.00 62.75 97 LYS A N 1
ATOM 750 C CA . LYS A 1 97 ? -19.082 0.351 29.227 1.00 62.75 97 LYS A CA 1
ATOM 751 C C . LYS A 1 97 ? -19.509 -1.014 28.685 1.00 62.75 97 LYS A C 1
ATOM 753 O O . LYS A 1 97 ? -20.415 -1.631 29.229 1.00 62.75 97 LYS A O 1
ATOM 758 N N . PHE A 1 98 ? -18.880 -1.467 27.598 1.00 66.44 98 PHE A N 1
ATOM 759 C CA . PHE A 1 98 ? -19.087 -2.828 27.076 1.00 66.44 98 PHE A CA 1
ATOM 760 C C . PHE A 1 98 ? -18.570 -3.906 28.034 1.00 66.44 98 PHE A C 1
ATOM 762 O O . PHE A 1 98 ? -19.077 -5.021 28.039 1.00 66.44 98 PHE A O 1
ATOM 769 N N . LEU A 1 99 ? -17.581 -3.557 28.859 1.00 64.81 99 LEU A N 1
ATOM 770 C CA . LEU A 1 99 ? -17.036 -4.403 29.909 1.00 64.81 99 LEU A CA 1
ATOM 771 C C . LEU A 1 99 ? -17.098 -3.654 31.240 1.00 64.81 99 LEU A C 1
ATOM 773 O O . LEU A 1 99 ? -16.799 -2.457 31.305 1.00 64.81 99 LEU A O 1
ATOM 777 N N . SER A 1 100 ? -17.449 -4.357 32.315 1.00 64.62 100 SER A N 1
ATOM 778 C CA . SER A 1 100 ? -17.302 -3.854 33.679 1.00 64.62 100 SER A CA 1
ATOM 779 C C . SER A 1 100 ? -15.813 -3.821 34.038 1.00 64.62 100 SER A C 1
ATOM 781 O O . SER A 1 100 ? -15.281 -4.759 34.616 1.00 64.62 100 SER A O 1
ATOM 783 N N . THR A 1 101 ? -15.116 -2.753 33.649 1.00 67.75 101 THR A N 1
ATOM 784 C CA . THR A 1 101 ? -13.669 -2.593 33.897 1.00 67.75 101 THR A CA 1
ATOM 785 C C . THR A 1 101 ? -13.348 -2.108 35.317 1.00 67.75 101 THR A C 1
ATOM 787 O O . THR A 1 101 ? -12.180 -1.988 35.667 1.00 67.75 101 THR A O 1
ATOM 790 N N . ASN A 1 102 ? -14.362 -1.793 36.133 1.00 69.69 102 ASN A N 1
ATOM 791 C CA . ASN A 1 102 ? -14.148 -1.471 37.543 1.00 69.69 102 ASN A CA 1
ATOM 792 C C . ASN A 1 102 ? -13.913 -2.769 38.317 1.00 69.69 102 ASN A C 1
ATOM 794 O O . ASN A 1 102 ? -14.809 -3.605 38.405 1.00 69.69 102 ASN A O 1
ATOM 798 N N . ILE A 1 103 ? -12.706 -2.903 38.859 1.00 69.81 103 ILE A N 1
ATOM 799 C CA . ILE A 1 103 ? -12.343 -3.946 39.813 1.00 69.81 103 ILE A CA 1
ATOM 800 C C . ILE A 1 103 ? -12.866 -3.481 41.175 1.00 69.81 103 ILE A C 1
ATOM 802 O O . ILE A 1 103 ? -12.402 -2.478 41.710 1.00 69.81 103 ILE A O 1
ATOM 806 N N . ASP A 1 104 ? -13.876 -4.177 41.687 1.00 75.81 104 ASP A N 1
ATOM 807 C CA . ASP A 1 104 ? -14.440 -3.974 43.016 1.00 75.81 104 ASP A CA 1
ATOM 808 C C . ASP A 1 104 ? -13.785 -4.942 44.012 1.00 75.81 104 ASP A C 1
ATOM 810 O O . ASP A 1 104 ? -14.058 -6.144 44.037 1.00 75.81 104 ASP A O 1
ATOM 814 N N . THR A 1 105 ? -12.868 -4.428 44.825 1.00 75.81 105 THR A N 1
ATOM 815 C CA . THR A 1 105 ? -12.122 -5.217 45.814 1.00 75.81 105 THR A CA 1
ATOM 816 C C . THR A 1 105 ? -12.996 -5.729 46.961 1.00 75.81 105 THR A C 1
ATOM 818 O O . THR A 1 105 ? -12.557 -6.609 47.696 1.00 75.81 105 THR A O 1
ATOM 821 N N . ALA A 1 106 ? -14.215 -5.204 47.119 1.00 79.44 106 ALA A N 1
ATOM 822 C CA . ALA A 1 106 ? -15.177 -5.644 48.127 1.00 79.44 106 ALA A CA 1
ATOM 823 C C . ALA A 1 106 ? -16.177 -6.684 47.588 1.00 79.44 106 ALA A C 1
ATOM 825 O O . ALA A 1 106 ? -16.956 -7.244 48.362 1.00 79.44 106 ALA A O 1
ATOM 826 N N . ALA A 1 107 ? -16.169 -6.963 46.280 1.00 78.00 107 ALA A N 1
ATOM 827 C CA . ALA A 1 107 ? -17.084 -7.924 45.686 1.00 78.00 107 ALA A CA 1
ATOM 828 C C . ALA A 1 107 ? -16.676 -9.369 46.041 1.00 78.00 107 ALA A C 1
ATOM 830 O O . ALA A 1 107 ? -15.542 -9.774 45.776 1.00 78.00 107 ALA A O 1
ATOM 831 N N . PRO A 1 108 ? -17.599 -10.200 46.562 1.00 78.00 108 PRO A N 1
ATOM 832 C CA . PRO A 1 108 ? -17.308 -11.599 46.878 1.00 78.00 108 PRO A CA 1
ATOM 833 C C . PRO A 1 108 ? -17.089 -12.457 45.621 1.00 78.00 108 PRO A C 1
ATOM 835 O O . PRO A 1 108 ? -16.537 -13.554 45.701 1.00 78.00 108 PRO A O 1
ATOM 838 N N . THR A 1 109 ? -17.553 -11.998 44.452 1.00 78.62 109 THR A N 1
ATOM 839 C CA . THR A 1 109 ? -17.439 -12.726 43.187 1.00 78.62 109 THR A CA 1
ATOM 840 C C . THR A 1 109 ? -17.786 -11.830 41.990 1.00 78.62 109 THR A C 1
ATOM 842 O O . THR A 1 109 ? -18.754 -11.079 42.036 1.00 78.62 109 THR A O 1
ATOM 845 N N . TYR A 1 110 ? -17.024 -11.953 40.897 1.00 81.00 110 TYR A N 1
ATOM 846 C CA . TYR A 1 110 ? -17.247 -11.234 39.625 1.00 81.00 110 TYR A CA 1
ATOM 847 C C . TYR A 1 110 ? -18.120 -12.000 38.617 1.00 81.00 110 TYR A C 1
ATOM 849 O O . TYR A 1 110 ? -18.325 -11.552 37.488 1.00 81.00 110 TYR A O 1
ATOM 857 N N . TRP A 1 111 ? -18.609 -13.180 38.999 1.00 82.81 111 TRP A N 1
ATOM 858 C CA . TRP A 1 111 ? -19.463 -14.016 38.167 1.00 82.81 111 TRP A CA 1
ATOM 859 C C . TRP A 1 111 ? -20.781 -13.297 37.893 1.00 82.81 111 TRP A C 1
ATOM 861 O O . TRP A 1 111 ? -21.582 -13.068 38.796 1.00 82.81 111 TRP A O 1
ATOM 871 N N . GLN A 1 112 ? -21.014 -12.963 36.625 1.00 79.19 112 GLN A N 1
ATOM 872 C CA . GLN A 1 112 ? -22.317 -12.494 36.175 1.00 79.19 112 GLN A CA 1
ATOM 873 C C . GLN A 1 112 ? -23.228 -13.713 35.973 1.00 79.19 112 GLN A C 1
ATOM 875 O O . GLN A 1 112 ? -22.906 -14.568 35.137 1.00 79.19 112 GLN A O 1
ATOM 880 N N . PRO A 1 113 ? -24.342 -13.832 36.718 1.00 76.88 113 PRO A N 1
ATOM 881 C CA . PRO A 1 113 ? -25.282 -14.923 36.522 1.00 76.88 113 PRO A CA 1
ATOM 882 C C . PRO A 1 113 ? -25.855 -14.827 35.107 1.00 76.88 113 PRO A C 1
ATOM 884 O O . PRO A 1 113 ? -26.412 -13.803 34.714 1.00 76.88 113 PRO A O 1
ATOM 887 N N . ARG A 1 114 ? -25.684 -15.886 34.313 1.00 75.44 114 ARG A N 1
ATOM 888 C CA . ARG A 1 114 ? -26.339 -15.985 33.008 1.00 75.44 114 ARG A CA 1
ATOM 889 C C . ARG A 1 114 ? -27.779 -16.420 33.226 1.00 75.44 114 ARG A C 1
ATOM 891 O O . ARG A 1 114 ? -28.018 -17.422 33.897 1.00 75.44 114 ARG A O 1
ATOM 898 N N . GLU A 1 115 ? -28.720 -15.713 32.611 1.00 76.50 115 GLU A N 1
ATOM 899 C CA . GLU A 1 115 ? -30.073 -16.236 32.455 1.00 76.50 115 GLU A CA 1
ATOM 900 C C . GLU A 1 115 ? -30.011 -17.562 31.694 1.00 76.50 115 GLU A C 1
ATOM 902 O O . GLU A 1 115 ? -29.406 -17.669 30.621 1.00 76.50 115 GLU A O 1
ATOM 907 N N . LYS A 1 116 ? -30.624 -18.592 32.278 1.00 70.25 116 LYS A N 1
ATOM 908 C CA . LYS A 1 116 ? -30.823 -19.877 31.619 1.00 70.25 116 LYS A CA 1
ATOM 909 C C . LYS A 1 116 ? -31.831 -19.640 30.496 1.00 70.25 116 LYS A C 1
ATOM 911 O O . LYS A 1 116 ? -33.022 -19.500 30.743 1.00 70.25 116 LYS A O 1
ATOM 916 N N . LYS A 1 117 ? -31.348 -19.533 29.260 1.00 69.88 117 LYS A N 1
ATOM 917 C CA . LYS A 1 117 ? -32.220 -19.657 28.092 1.00 69.88 117 LYS A CA 1
ATOM 918 C C . LYS A 1 117 ? -32.548 -21.134 27.934 1.00 69.88 117 LYS A C 1
ATOM 920 O O . LYS A 1 117 ? -31.627 -21.930 27.760 1.00 69.88 117 LYS A O 1
ATOM 925 N N . ASP A 1 118 ? -33.833 -21.469 27.948 1.00 70.00 118 ASP A N 1
ATOM 926 C CA . ASP A 1 118 ? -34.352 -22.787 27.573 1.00 70.00 118 ASP A CA 1
ATOM 927 C C . ASP A 1 118 ? -34.169 -22.997 26.059 1.00 70.00 118 ASP A C 1
ATOM 929 O O . ASP A 1 118 ? -35.103 -22.971 25.263 1.00 70.00 118 ASP A O 1
ATOM 933 N N . GLY A 1 119 ? -32.914 -23.105 25.629 1.00 69.62 119 GLY A N 1
ATOM 934 C CA . GLY A 1 119 ? -32.543 -23.522 24.288 1.00 69.62 119 GLY A CA 1
ATOM 935 C C . GLY A 1 119 ? -32.340 -25.024 24.304 1.00 69.62 119 GLY A C 1
ATOM 936 O O . GLY A 1 119 ? -31.540 -25.524 25.089 1.00 69.62 119 GLY A O 1
ATOM 937 N N . ASN A 1 120 ? -33.057 -25.750 23.451 1.00 72.06 120 ASN A N 1
ATOM 938 C CA . ASN A 1 120 ? -32.857 -27.184 23.312 1.00 72.06 120 ASN A CA 1
ATOM 939 C C . ASN A 1 120 ? -31.470 -27.444 22.689 1.00 72.06 120 ASN A C 1
ATOM 941 O O . ASN A 1 120 ? -31.292 -27.340 21.475 1.00 72.06 120 ASN A O 1
ATOM 945 N N . TYR A 1 121 ? -30.478 -27.722 23.542 1.00 70.44 121 TYR A N 1
ATOM 946 C CA . TYR A 1 121 ? -29.068 -27.913 23.177 1.00 70.44 121 TYR A CA 1
ATOM 947 C C . TYR A 1 121 ? -28.841 -29.104 22.235 1.00 70.44 121 TYR A C 1
ATOM 949 O O . TYR A 1 121 ? -27.792 -29.200 21.608 1.00 70.44 121 TYR A O 1
ATOM 957 N N . GLU A 1 122 ? -29.833 -29.980 22.092 1.00 76.19 122 GLU A N 1
ATOM 958 C CA . GLU A 1 122 ? -29.783 -31.143 21.206 1.00 76.19 122 GLU A CA 1
ATOM 959 C C . GLU A 1 122 ? -29.999 -30.790 19.724 1.00 76.19 122 GLU A C 1
ATOM 961 O O . GLU A 1 122 ? -29.786 -31.633 18.857 1.00 76.19 122 GLU A O 1
ATOM 966 N N . ARG A 1 123 ? -30.404 -29.552 19.401 1.00 70.56 123 ARG A N 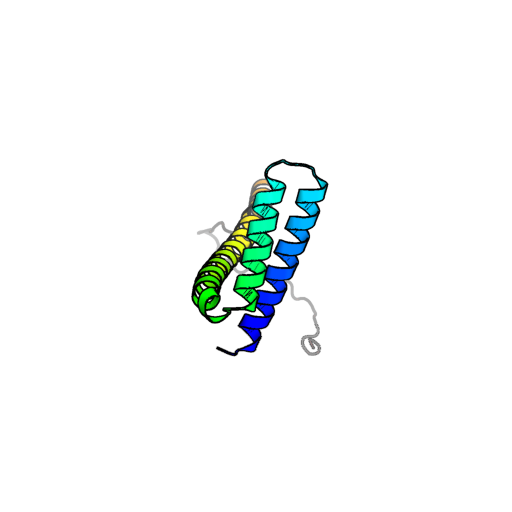1
ATOM 967 C CA . ARG A 1 123 ? -30.656 -29.093 18.020 1.00 70.56 123 ARG A CA 1
ATOM 968 C C . ARG A 1 123 ? -29.929 -27.788 17.695 1.00 70.56 123 ARG A C 1
ATOM 970 O O . ARG A 1 123 ? -30.551 -26.797 17.323 1.00 70.56 123 ARG A O 1
ATOM 977 N N . GLN A 1 124 ? -28.615 -27.767 17.894 1.00 72.62 124 GLN A N 1
ATOM 978 C CA . GLN A 1 124 ? -27.783 -26.587 17.619 1.00 72.62 124 GLN A CA 1
ATOM 979 C C . GLN A 1 124 ? -27.220 -26.524 16.189 1.00 72.62 124 GLN A C 1
ATOM 981 O O . GLN A 1 124 ? -26.644 -25.497 15.830 1.00 72.62 124 GLN A O 1
ATOM 986 N N . PHE A 1 125 ? -27.403 -27.581 15.391 1.00 69.69 125 PHE A N 1
ATOM 987 C CA . PHE A 1 125 ? -26.911 -27.701 14.017 1.00 69.69 125 PHE A CA 1
ATOM 988 C C . PHE A 1 125 ? -28.037 -28.088 13.064 1.00 69.69 125 PHE A C 1
ATOM 990 O O . PHE A 1 125 ? -28.870 -28.934 13.465 1.00 69.69 125 PHE A O 1
#

Secondary structure (DSSP, 8-state):
--HHHHHHHHHHHHHHHHHHHHHHHTTT-TTHHHHHHHHHHHHHHHHH-HHHHHHHHHHHHHHHHHHHHHHHHHHHHHHIIIIIHHHHHHHHHTT--SS-----TT-S---PPPP-----GGG--

Radius of gyration: 30.58 Å; chains: 1; bounding box: 52×53×80 Å

pLDDT: mean 72.33, std 13.35, range [52.91, 96.56]

Foldseek 3Di:
DDPVVLLVVLVVVLVVLCVVLVVVVVVDDPCSVVSVVVSVVSNVCSVPPSPVCVVVVVVVVVVVVVVVVVVVVVVVVCCCVVPVVVVVVVCVVVVPPPDPPDDDPPDPDPDDDDDDDPDPPVPPD

Sequence (125 aa):
MPKDEVTQFSHTVGIAFCLLGTLLLWRERSLGWLLLLAGVVLFLTGLLAPAALQPVYRAWMGVARLLGEIMSRLILAIVYYVIVMPIGILAKIARKKFLSTNIDTAAPTYWQPREKKDGNYERQF